Protein AF-A0A3P7ISV0-F1 (afdb_monomer_lite)

Organism: Strongylus vulgaris (NCBI:txid40348)

Foldseek 3Di:
DDDDDDDDDDDDDDDPDPFDADDPVVQVSQCVQQVWDDDPVQQWTKGAPPGDGAWDWDDDPPDIDTHGPVNQWDFDPPVPDPDRIIIRRYHD

Sequence (92 aa):
MGDYKVMDRTRAEQDLYSLMVLPTAVADKMAKIANARPDRSMGIYFVDCNAKFPAIEIEAGLDTYTIRTSDLIIKIFLSMMDQDGLLLAVQL

Radius of gyration: 13.7 Å; chains: 1; bounding box: 28×25×40 Å

pLDDT: mean 72.54, std 16.31, range [35.88, 91.88]

Secondary structure (DSSP, 8-state):
---------------SSSSEE--HHHHHHHHHHTTPEEETTTTEEEE-TT---PPEEEEETTEEEEE-GGGSEEE---TT-S---EEE-EE-

Structure (mmCIF, N/CA/C/O backbone):
data_AF-A0A3P7ISV0-F1
#
_entry.id   AF-A0A3P7ISV0-F1
#
loop_
_atom_site.group_PDB
_atom_site.id
_atom_site.type_symbol
_atom_site.label_atom_id
_atom_site.label_alt_id
_atom_site.label_comp_id
_atom_site.label_asym_id
_atom_site.label_entity_id
_atom_site.label_seq_id
_atom_site.pdbx_PDB_ins_code
_atom_site.Cartn_x
_atom_site.Cartn_y
_atom_site.Cartn_z
_atom_site.occupancy
_atom_site.B_iso_or_equiv
_atom_site.auth_seq_id
_atom_site.auth_comp_id
_atom_site.auth_asym_id
_atom_site.auth_atom_id
_atom_site.pdbx_PDB_model_num
ATOM 1 N N . MET A 1 1 ? 9.253 -12.547 10.579 1.00 40.53 1 MET A N 1
ATOM 2 C CA . MET A 1 1 ? 8.295 -11.659 9.888 1.00 40.53 1 MET A CA 1
ATOM 3 C C . MET A 1 1 ? 7.784 -10.708 10.948 1.00 40.53 1 MET A C 1
ATOM 5 O O . MET A 1 1 ? 7.189 -11.191 11.896 1.00 40.53 1 MET A O 1
ATOM 9 N N . GLY A 1 2 ? 8.202 -9.442 10.906 1.00 48.44 2 GLY A N 1
ATOM 10 C CA . GLY A 1 2 ? 7.888 -8.480 11.966 1.00 48.44 2 GLY A CA 1
ATOM 11 C C . GLY A 1 2 ? 6.468 -7.945 11.827 1.00 48.44 2 GLY A C 1
ATOM 12 O O . GLY A 1 2 ? 5.980 -7.799 10.710 1.00 48.44 2 GLY A O 1
ATOM 13 N N . ASP A 1 3 ? 5.826 -7.649 12.951 1.00 45.94 3 ASP A N 1
ATOM 14 C CA . ASP A 1 3 ? 4.530 -6.979 12.979 1.00 45.94 3 ASP A CA 1
ATOM 15 C C . ASP A 1 3 ? 4.713 -5.521 12.541 1.00 45.94 3 ASP A C 1
ATOM 17 O O . ASP A 1 3 ? 5.180 -4.665 13.296 1.00 45.94 3 ASP A O 1
ATOM 21 N N . TYR A 1 4 ? 4.396 -5.228 11.281 1.00 57.00 4 TYR A N 1
ATOM 22 C CA . TYR A 1 4 ? 4.473 -3.873 10.744 1.00 57.00 4 TYR A CA 1
ATOM 23 C C . TYR A 1 4 ? 3.158 -3.139 11.017 1.00 57.00 4 TYR A C 1
ATOM 25 O O . TYR A 1 4 ? 2.287 -3.086 10.155 1.00 57.00 4 TYR A O 1
ATOM 33 N N . LYS A 1 5 ? 3.006 -2.564 12.217 1.00 58.59 5 LYS A N 1
ATOM 34 C CA . LYS A 1 5 ? 1.878 -1.669 12.515 1.00 58.59 5 LYS A CA 1
ATOM 35 C C . LYS A 1 5 ? 2.312 -0.212 12.363 1.00 58.59 5 LYS A C 1
ATOM 37 O O . LYS A 1 5 ? 3.106 0.298 13.151 1.00 58.59 5 LYS A O 1
ATOM 42 N N . VAL A 1 6 ? 1.797 0.460 11.336 1.00 63.53 6 VAL A N 1
ATOM 43 C CA . VAL A 1 6 ? 1.948 1.907 11.139 1.00 63.53 6 VAL A CA 1
ATOM 44 C C . VAL A 1 6 ? 0.570 2.521 11.306 1.00 63.53 6 VAL A C 1
ATOM 46 O O . VAL A 1 6 ? -0.307 2.267 10.493 1.00 63.53 6 VAL A O 1
ATOM 49 N N . MET A 1 7 ? 0.377 3.291 12.374 1.00 66.50 7 MET A N 1
ATOM 50 C CA . MET A 1 7 ? -0.861 4.034 12.594 1.00 66.50 7 MET A CA 1
ATOM 51 C C . MET A 1 7 ? -0.588 5.518 12.416 1.00 66.50 7 MET A C 1
ATOM 53 O O . MET A 1 7 ? 0.370 6.037 12.991 1.00 66.50 7 MET A O 1
ATOM 57 N N . ASP A 1 8 ? -1.437 6.178 11.641 1.00 73.88 8 ASP A N 1
ATOM 58 C CA . ASP A 1 8 ? -1.438 7.625 11.488 1.00 73.88 8 ASP A CA 1
ATOM 59 C C . ASP A 1 8 ? -2.883 8.132 11.509 1.00 73.88 8 ASP A C 1
ATOM 61 O O . ASP A 1 8 ? -3.791 7.456 11.023 1.00 73.88 8 ASP A O 1
ATOM 65 N N . ARG A 1 9 ? -3.111 9.300 12.116 1.00 76.19 9 ARG A N 1
ATOM 66 C CA . ARG A 1 9 ? -4.432 9.940 12.166 1.00 76.19 9 ARG A CA 1
ATOM 67 C C . ARG A 1 9 ? -4.423 11.111 11.206 1.00 76.19 9 ARG A C 1
ATOM 69 O O . ARG A 1 9 ? -3.893 12.170 11.524 1.00 76.19 9 ARG A O 1
ATOM 76 N N . THR A 1 10 ? -5.045 10.914 10.053 1.00 77.50 10 THR A N 1
ATOM 77 C CA . THR A 1 10 ? -5.107 11.923 8.999 1.00 77.50 10 THR A CA 1
ATOM 78 C C . THR A 1 10 ? -6.530 12.098 8.477 1.00 77.50 10 THR A C 1
ATOM 80 O O . THR A 1 10 ? -7.420 11.295 8.764 1.00 77.50 10 THR A O 1
ATOM 83 N N . ARG A 1 11 ? -6.749 13.169 7.713 1.00 80.75 11 ARG A N 1
ATOM 84 C CA . ARG A 1 11 ? -7.978 13.353 6.945 1.00 80.75 11 ARG A CA 1
ATOM 85 C C . ARG A 1 11 ? -7.931 12.417 5.738 1.00 80.75 11 ARG A C 1
ATOM 87 O O . ARG A 1 11 ? -6.966 12.445 4.984 1.00 80.75 11 ARG A O 1
ATOM 94 N N . ALA A 1 12 ? -8.976 11.617 5.563 1.00 79.88 12 ALA A N 1
ATOM 95 C CA . ALA A 1 12 ? -9.195 10.838 4.352 1.00 79.88 12 ALA A CA 1
ATOM 96 C C . ALA A 1 12 ? -10.277 11.515 3.504 1.00 79.88 12 ALA A C 1
ATOM 98 O O . ALA A 1 12 ? -11.298 11.960 4.034 1.00 79.88 12 ALA A O 1
ATOM 99 N N . GLU A 1 13 ? -10.055 11.582 2.196 1.00 82.56 13 GLU A N 1
ATOM 100 C CA . GLU A 1 13 ? -11.017 12.077 1.213 1.00 82.56 13 GLU A CA 1
ATOM 101 C C . GLU A 1 13 ? -11.214 10.996 0.153 1.00 82.56 13 GLU A C 1
ATOM 103 O O . GLU A 1 13 ? -10.252 10.360 -0.277 1.00 82.56 13 GLU A O 1
ATOM 108 N N . GLN A 1 14 ? -12.468 10.752 -0.230 1.00 76.81 14 GLN A N 1
ATOM 109 C CA . GLN A 1 14 ? -12.751 9.923 -1.394 1.00 76.81 14 GLN A CA 1
ATOM 110 C C . GLN A 1 14 ? -12.654 10.791 -2.637 1.00 76.81 14 GLN A C 1
ATOM 112 O O . GLN A 1 14 ? -13.328 11.815 -2.738 1.00 76.81 14 GLN A O 1
ATOM 117 N N . ASP A 1 15 ? -11.846 10.336 -3.580 1.00 75.38 15 ASP A N 1
ATOM 118 C CA . ASP A 1 15 ? -11.700 10.945 -4.890 1.00 75.38 15 ASP A CA 1
ATOM 119 C C . ASP A 1 15 ? -11.906 9.873 -5.967 1.00 75.38 15 ASP A C 1
ATOM 121 O O . ASP A 1 15 ? -11.744 8.679 -5.713 1.00 75.38 15 ASP A O 1
ATOM 125 N N . LEU A 1 16 ? -12.285 10.293 -7.171 1.00 73.31 16 LEU A N 1
ATOM 126 C CA . LEU A 1 16 ? -12.525 9.414 -8.318 1.00 73.31 16 LEU A CA 1
ATOM 127 C C . LEU A 1 16 ? -11.237 9.111 -9.105 1.00 73.31 16 LEU A C 1
ATOM 129 O O . LEU A 1 16 ? -11.304 8.556 -10.203 1.00 73.31 16 LEU A O 1
ATOM 133 N N . TYR A 1 17 ? -10.068 9.477 -8.572 1.00 66.88 17 TYR A N 1
ATOM 134 C CA . TYR A 1 17 ? -8.777 9.141 -9.168 1.00 66.88 17 TYR A CA 1
ATOM 135 C C . TYR A 1 17 ? -8.446 7.651 -9.053 1.00 66.88 17 TYR A C 1
ATOM 137 O O . TYR A 1 17 ? -8.876 6.940 -8.148 1.00 66.88 17 TYR A O 1
ATOM 145 N N . SER A 1 18 ? -7.604 7.188 -9.975 1.00 72.38 18 SER A N 1
ATOM 146 C CA . SER A 1 18 ? -7.182 5.788 -10.077 1.00 72.38 18 SER A CA 1
ATOM 147 C C . SER A 1 18 ? -6.127 5.367 -9.045 1.00 72.38 1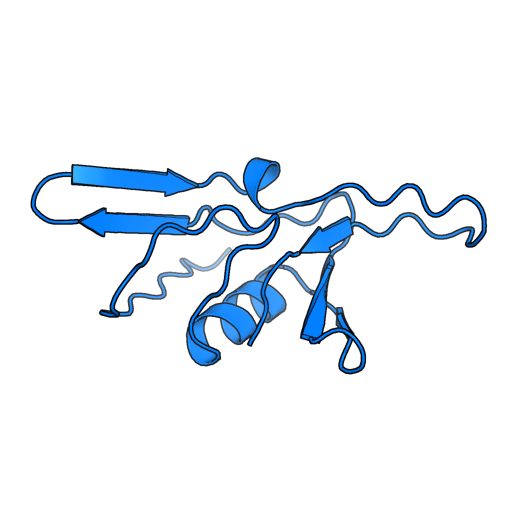8 SER A C 1
ATOM 149 O O . SER A 1 18 ? -5.705 4.212 -9.065 1.00 72.38 18 SER A O 1
ATOM 151 N N . LEU A 1 19 ? -5.647 6.287 -8.198 1.00 77.06 19 LEU A N 1
ATOM 152 C CA . LEU A 1 19 ? -4.529 6.066 -7.276 1.00 77.06 19 LEU A CA 1
ATOM 153 C C . LEU A 1 19 ? -4.910 6.461 -5.848 1.00 77.06 19 LEU A C 1
ATOM 155 O O . LEU A 1 19 ? -5.616 7.444 -5.630 1.00 77.06 19 LEU A O 1
ATOM 159 N N . MET A 1 20 ? -4.381 5.717 -4.878 1.00 79.62 20 MET A N 1
ATOM 160 C CA . MET A 1 20 ? -4.466 6.075 -3.468 1.00 79.62 20 MET A CA 1
ATOM 161 C C . MET A 1 20 ? -3.312 7.007 -3.105 1.00 79.62 20 MET A C 1
ATOM 163 O O . MET A 1 20 ? -2.167 6.774 -3.482 1.00 79.62 20 MET A O 1
ATOM 167 N N . VAL A 1 21 ? -3.604 8.051 -2.340 1.00 80.50 21 VAL A N 1
ATOM 168 C CA . VAL A 1 21 ? -2.591 8.964 -1.804 1.00 80.50 21 VAL A CA 1
ATOM 169 C C . VAL A 1 21 ? -2.476 8.686 -0.314 1.00 80.50 21 VAL A C 1
ATOM 171 O O . VAL A 1 21 ? -3.474 8.709 0.406 1.00 80.50 21 VAL A O 1
ATOM 174 N N . LEU A 1 22 ? -1.267 8.374 0.145 1.00 79.75 22 LEU A N 1
ATOM 175 C CA . LEU A 1 22 ? -0.984 8.130 1.559 1.00 79.75 22 LEU A CA 1
ATOM 176 C C . LEU A 1 22 ? -0.049 9.223 2.079 1.00 79.75 22 LEU A C 1
ATOM 178 O O . LEU A 1 22 ? 0.780 9.720 1.316 1.00 79.75 22 LEU A O 1
ATOM 182 N N . PRO A 1 23 ? -0.092 9.551 3.383 1.00 81.06 23 PRO A N 1
ATOM 183 C CA . PRO A 1 23 ? 0.931 10.395 3.985 1.00 81.06 23 PRO A CA 1
ATOM 184 C C . PRO A 1 23 ? 2.330 9.846 3.680 1.00 81.06 23 PRO A C 1
ATOM 186 O O . PRO A 1 23 ? 2.558 8.641 3.813 1.00 81.06 23 PRO A O 1
ATOM 189 N N . THR A 1 24 ? 3.279 10.719 3.331 1.00 79.69 24 THR A N 1
ATOM 190 C CA . THR A 1 24 ? 4.645 10.343 2.911 1.00 79.69 24 THR A CA 1
ATOM 191 C C . THR A 1 24 ? 5.299 9.330 3.854 1.00 79.69 24 THR A C 1
ATOM 193 O O . THR A 1 24 ? 5.861 8.332 3.420 1.00 79.69 24 THR A O 1
ATOM 196 N N . ALA A 1 25 ? 5.152 9.516 5.169 1.00 81.00 25 ALA A N 1
ATOM 197 C CA . ALA A 1 25 ? 5.724 8.611 6.165 1.00 81.00 25 ALA A CA 1
ATOM 198 C C . ALA A 1 25 ? 5.116 7.193 6.140 1.00 81.00 25 ALA A C 1
ATOM 200 O O . ALA A 1 25 ? 5.801 6.222 6.474 1.00 81.00 25 ALA A O 1
ATOM 201 N N . VAL A 1 26 ? 3.836 7.061 5.779 1.00 82.19 26 VAL A N 1
ATOM 202 C CA . VAL A 1 26 ? 3.146 5.771 5.625 1.00 82.19 26 VAL A CA 1
ATOM 203 C C . VAL A 1 26 ? 3.520 5.148 4.282 1.00 82.19 26 VAL A C 1
ATOM 205 O O . VAL A 1 26 ? 3.899 3.976 4.248 1.00 82.19 26 VAL A O 1
ATOM 208 N N . ALA A 1 27 ? 3.499 5.948 3.212 1.00 81.75 27 ALA A N 1
ATOM 209 C CA . ALA A 1 27 ? 3.923 5.564 1.869 1.00 81.75 27 ALA A CA 1
ATOM 210 C C . ALA A 1 27 ? 5.333 4.957 1.865 1.00 81.75 27 ALA A C 1
ATOM 212 O O . ALA A 1 27 ? 5.524 3.832 1.411 1.00 81.75 27 ALA A O 1
ATOM 213 N N . ASP A 1 28 ? 6.304 5.650 2.462 1.00 82.75 28 ASP A N 1
ATOM 214 C CA . ASP A 1 28 ? 7.707 5.230 2.499 1.00 82.75 28 ASP A CA 1
ATOM 215 C C . ASP A 1 28 ? 7.905 3.934 3.295 1.00 82.75 28 ASP A C 1
ATOM 217 O O . ASP A 1 28 ? 8.714 3.075 2.933 1.00 82.75 28 ASP A O 1
ATOM 221 N N . LYS A 1 29 ? 7.152 3.755 4.389 1.00 84.44 29 LYS A N 1
ATOM 222 C CA . LYS A 1 29 ? 7.191 2.513 5.173 1.00 84.44 29 LYS A CA 1
ATOM 223 C C . LYS A 1 29 ? 6.593 1.349 4.394 1.00 84.44 29 LYS A C 1
ATOM 225 O O . LYS A 1 29 ? 7.202 0.282 4.368 1.00 84.44 29 LYS A O 1
ATOM 230 N N . MET A 1 30 ? 5.449 1.554 3.746 1.00 82.62 30 MET A N 1
ATOM 231 C CA . MET A 1 30 ? 4.813 0.546 2.895 1.00 82.62 30 MET A CA 1
ATOM 232 C C . MET A 1 30 ? 5.719 0.163 1.727 1.00 82.62 30 MET A C 1
ATOM 234 O O . MET A 1 30 ? 5.961 -1.023 1.508 1.00 82.62 30 MET A O 1
ATOM 238 N N . ALA A 1 31 ? 6.312 1.153 1.059 1.00 84.50 31 ALA A N 1
ATOM 239 C CA . ALA A 1 31 ? 7.300 0.953 0.010 1.00 84.50 31 ALA A CA 1
ATOM 240 C C . ALA A 1 31 ? 8.489 0.122 0.509 1.00 84.50 31 ALA A C 1
ATOM 242 O O . ALA A 1 31 ? 8.871 -0.858 -0.126 1.00 84.50 31 ALA A O 1
ATOM 243 N N . LYS A 1 32 ? 9.035 0.437 1.689 1.00 86.94 32 LYS A N 1
ATOM 244 C CA . LYS A 1 32 ? 10.139 -0.329 2.281 1.00 86.94 32 LYS A CA 1
ATOM 245 C C . LYS A 1 32 ? 9.752 -1.777 2.599 1.00 86.94 32 LYS A C 1
ATOM 247 O O . LYS A 1 32 ? 10.551 -2.675 2.351 1.00 86.94 32 LYS A O 1
ATOM 252 N N . ILE A 1 33 ? 8.552 -2.014 3.135 1.00 86.81 33 ILE A N 1
ATOM 253 C CA . ILE A 1 33 ? 8.049 -3.369 3.429 1.00 86.81 33 ILE A CA 1
ATOM 254 C C . ILE A 1 33 ? 7.862 -4.166 2.136 1.00 86.81 33 ILE A C 1
ATOM 256 O O . ILE A 1 33 ? 8.246 -5.330 2.068 1.00 86.81 33 ILE A O 1
ATOM 260 N N . ALA A 1 34 ? 7.317 -3.526 1.103 1.00 85.19 34 ALA A N 1
ATOM 261 C CA . ALA A 1 34 ? 7.080 -4.128 -0.202 1.00 85.19 34 ALA A CA 1
ATOM 262 C C . ALA A 1 34 ? 8.351 -4.276 -1.060 1.00 85.19 34 ALA A C 1
ATOM 264 O O . ALA A 1 34 ? 8.269 -4.797 -2.170 1.00 85.19 34 ALA A O 1
ATOM 265 N N . ASN A 1 35 ? 9.513 -3.819 -0.571 1.00 87.06 35 ASN A N 1
ATOM 266 C CA . ASN A 1 35 ? 10.754 -3.702 -1.342 1.00 87.06 35 ASN A CA 1
ATOM 267 C C . ASN A 1 35 ? 10.559 -2.919 -2.658 1.00 87.06 35 ASN A C 1
ATOM 269 O O . ASN A 1 35 ? 11.080 -3.284 -3.714 1.00 87.06 35 ASN A O 1
ATOM 273 N N . ALA A 1 36 ? 9.762 -1.854 -2.587 1.00 87.06 36 ALA A N 1
ATOM 274 C CA . ALA A 1 36 ? 9.382 -1.045 -3.725 1.00 87.06 36 ALA A CA 1
ATOM 275 C C . ALA A 1 36 ? 10.514 -0.111 -4.173 1.00 87.06 36 ALA A C 1
ATOM 277 O O . ALA A 1 36 ? 11.283 0.412 -3.361 1.00 87.06 36 ALA A O 1
ATOM 278 N N . ARG A 1 37 ? 10.577 0.156 -5.477 1.00 87.00 37 ARG A N 1
ATOM 279 C CA . ARG A 1 37 ? 11.480 1.130 -6.092 1.00 87.00 37 ARG A CA 1
ATOM 280 C C . ARG A 1 37 ? 10.708 2.413 -6.409 1.00 87.00 37 ARG A C 1
ATOM 282 O O . ARG A 1 37 ? 9.733 2.337 -7.151 1.00 87.00 37 ARG A O 1
ATOM 289 N N . PRO A 1 38 ? 11.110 3.578 -5.881 1.00 84.00 38 PRO A N 1
ATOM 290 C CA . PRO A 1 38 ? 10.437 4.831 -6.198 1.00 84.00 38 PRO A CA 1
ATOM 291 C C . PRO A 1 38 ? 10.707 5.257 -7.645 1.00 84.00 38 PRO A C 1
ATOM 293 O O . PRO A 1 38 ? 11.856 5.260 -8.088 1.00 84.00 38 PRO A O 1
ATOM 296 N N . ASP A 1 39 ? 9.665 5.709 -8.334 1.00 83.44 39 ASP A N 1
ATOM 297 C CA . ASP A 1 39 ? 9.760 6.511 -9.548 1.00 83.44 39 ASP A CA 1
ATOM 298 C C . ASP A 1 39 ? 9.477 7.972 -9.206 1.00 83.44 39 ASP A C 1
ATOM 300 O O . ASP A 1 39 ? 8.337 8.399 -9.011 1.00 83.44 39 ASP A O 1
ATOM 304 N N . ARG A 1 40 ? 10.550 8.761 -9.138 1.00 77.38 40 ARG A N 1
ATOM 305 C CA . ARG A 1 40 ? 10.470 10.182 -8.785 1.00 77.38 40 ARG A CA 1
ATOM 306 C C . ARG A 1 40 ? 9.854 11.046 -9.880 1.00 77.38 40 ARG A C 1
ATOM 308 O O . ARG A 1 40 ? 9.450 12.162 -9.580 1.00 77.3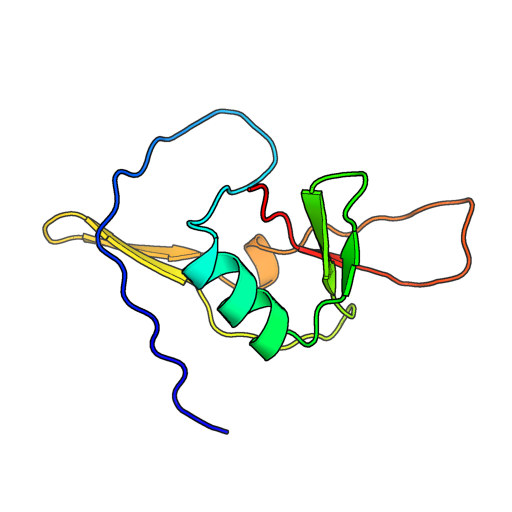8 40 ARG A O 1
ATOM 315 N N . SER A 1 41 ? 9.822 10.573 -11.126 1.00 78.38 41 SER A N 1
ATOM 316 C CA . SER A 1 41 ? 9.258 11.338 -12.239 1.00 78.38 41 SER A CA 1
ATOM 317 C C . SER A 1 41 ? 7.732 11.332 -12.208 1.00 78.38 41 SER A C 1
ATOM 319 O O . SER A 1 41 ? 7.107 12.337 -12.536 1.00 78.38 41 SER A O 1
ATOM 321 N N . MET A 1 42 ? 7.147 10.225 -11.750 1.00 72.31 42 MET A N 1
ATOM 322 C CA . MET A 1 42 ? 5.698 10.049 -11.669 1.00 72.31 42 MET A CA 1
ATOM 323 C C . MET A 1 42 ? 5.155 10.156 -10.238 1.00 72.31 42 MET A C 1
ATOM 325 O O . MET A 1 42 ? 3.949 10.299 -10.056 1.00 72.31 42 MET A O 1
ATOM 329 N N . GLY A 1 43 ? 6.030 10.118 -9.227 1.00 76.62 43 GLY A N 1
ATOM 330 C CA . GLY A 1 43 ? 5.635 10.155 -7.820 1.00 76.62 43 GLY A CA 1
ATOM 331 C C . GLY A 1 43 ? 4.947 8.867 -7.373 1.00 76.62 43 GLY A C 1
ATOM 332 O O . GLY A 1 43 ? 4.039 8.933 -6.562 1.00 76.62 43 GLY A O 1
ATOM 333 N N . ILE A 1 44 ? 5.352 7.719 -7.923 1.00 80.50 44 ILE A N 1
ATOM 334 C CA . ILE A 1 44 ? 4.758 6.396 -7.666 1.00 80.50 44 ILE A CA 1
ATOM 335 C C . ILE A 1 44 ? 5.837 5.386 -7.266 1.00 80.50 44 ILE A C 1
ATOM 337 O O . ILE A 1 44 ? 7.035 5.663 -7.352 1.00 80.50 44 ILE A O 1
ATOM 341 N N . TYR A 1 45 ? 5.423 4.191 -6.852 1.00 84.31 45 TYR A N 1
ATOM 342 C CA . TYR A 1 45 ? 6.324 3.115 -6.450 1.00 84.31 45 TYR A CA 1
ATOM 343 C C . TYR A 1 45 ? 6.140 1.887 -7.345 1.00 84.31 45 TYR A C 1
ATOM 345 O O . TYR A 1 45 ? 5.020 1.480 -7.623 1.00 84.31 45 TYR A O 1
ATOM 353 N N . PHE A 1 46 ? 7.229 1.253 -7.771 1.00 84.94 46 PHE A N 1
ATOM 354 C CA . PHE A 1 46 ? 7.201 -0.045 -8.446 1.00 84.94 46 PHE A CA 1
ATOM 355 C C . PHE A 1 46 ? 7.469 -1.164 -7.447 1.00 84.94 46 PHE A C 1
ATOM 357 O O . PHE A 1 46 ? 8.448 -1.111 -6.708 1.00 84.94 46 PHE A O 1
ATOM 364 N N . VAL A 1 47 ? 6.637 -2.196 -7.441 1.00 84.06 47 VAL A N 1
ATOM 365 C CA . VAL A 1 47 ? 6.790 -3.395 -6.610 1.00 84.06 47 VAL A CA 1
ATOM 366 C C . VAL A 1 47 ? 6.947 -4.632 -7.487 1.00 84.06 47 VAL A C 1
ATOM 368 O O . VAL A 1 47 ? 6.542 -4.646 -8.648 1.00 84.06 47 VAL A O 1
ATOM 371 N N . ASP A 1 48 ? 7.562 -5.678 -6.939 1.00 81.19 48 ASP A N 1
ATOM 372 C CA . ASP A 1 48 ? 7.607 -6.987 -7.598 1.00 81.19 48 ASP A CA 1
ATOM 373 C C . ASP A 1 48 ? 6.192 -7.563 -7.743 1.00 81.19 48 ASP A C 1
ATOM 375 O O . ASP A 1 48 ? 5.341 -7.370 -6.867 1.00 81.19 48 ASP A O 1
ATOM 379 N N . CYS A 1 49 ? 5.956 -8.325 -8.815 1.00 73.06 49 CYS A N 1
ATOM 380 C CA . CYS A 1 49 ? 4.672 -8.967 -9.064 1.00 73.06 49 CYS A CA 1
ATOM 381 C C . CYS A 1 49 ? 4.160 -9.850 -7.911 1.00 73.06 49 CYS A C 1
ATOM 383 O O . CYS A 1 49 ? 2.957 -10.012 -7.708 1.00 73.06 49 CYS A O 1
ATOM 385 N N . ASN A 1 50 ? 5.094 -10.418 -7.156 1.00 77.12 50 ASN A N 1
ATOM 386 C CA . ASN A 1 50 ? 4.868 -11.328 -6.046 1.00 77.12 50 ASN A CA 1
ATOM 387 C C . ASN A 1 50 ? 5.178 -10.679 -4.689 1.00 77.12 50 ASN A C 1
ATOM 389 O O . ASN A 1 50 ? 5.318 -11.391 -3.688 1.00 77.12 50 ASN A O 1
ATOM 393 N N . ALA A 1 51 ? 5.309 -9.347 -4.639 1.00 79.56 51 ALA A N 1
ATOM 394 C CA . ALA A 1 51 ? 5.555 -8.622 -3.401 1.00 79.56 51 ALA A CA 1
ATOM 395 C C . ALA A 1 51 ? 4.452 -8.917 -2.373 1.00 79.56 51 ALA A C 1
ATOM 397 O O . ALA A 1 51 ? 3.257 -8.854 -2.662 1.00 79.56 51 ALA A O 1
ATOM 398 N N . LYS A 1 52 ? 4.867 -9.234 -1.143 1.00 78.25 52 LYS A N 1
ATOM 399 C CA . LYS A 1 52 ? 3.966 -9.475 -0.013 1.00 78.25 52 LYS A CA 1
ATOM 400 C C . LYS A 1 52 ? 4.152 -8.365 1.006 1.00 78.25 52 LYS A C 1
ATOM 402 O O . LYS A 1 52 ? 5.199 -8.275 1.639 1.00 78.25 52 LYS A O 1
ATOM 407 N N . PHE A 1 53 ? 3.125 -7.549 1.175 1.00 80.31 53 PHE A N 1
ATOM 408 C CA . PHE A 1 53 ? 3.078 -6.477 2.163 1.00 80.31 53 PHE A CA 1
ATOM 409 C C . PHE A 1 53 ? 1.688 -6.445 2.812 1.00 80.31 53 PHE A C 1
ATOM 411 O O . PHE A 1 53 ? 0.740 -6.980 2.226 1.00 80.31 53 PHE A O 1
ATOM 418 N N . PRO A 1 54 ? 1.569 -5.917 4.043 1.00 83.12 54 PRO A N 1
ATOM 419 C CA . PRO A 1 54 ? 0.324 -5.966 4.801 1.00 83.12 54 PRO A CA 1
ATOM 420 C C . PRO A 1 54 ? -0.810 -5.212 4.097 1.00 83.12 54 PRO A C 1
ATOM 422 O O . PRO A 1 54 ? -0.573 -4.309 3.295 1.00 83.12 54 PRO A O 1
ATOM 425 N N . ALA A 1 55 ? -2.045 -5.597 4.419 1.00 86.12 55 ALA A N 1
ATOM 426 C CA . ALA A 1 55 ? -3.225 -4.820 4.064 1.00 86.12 55 ALA A CA 1
ATOM 427 C C . ALA A 1 55 ? -3.209 -3.464 4.789 1.00 86.12 55 ALA A C 1
ATOM 429 O O . ALA A 1 55 ? -2.572 -3.317 5.834 1.00 86.12 55 ALA A O 1
ATOM 430 N N . ILE A 1 56 ? -3.935 -2.492 4.241 1.00 84.69 56 ILE A N 1
ATOM 431 C CA . ILE A 1 56 ? -4.175 -1.215 4.914 1.00 84.69 56 ILE A CA 1
ATOM 432 C C . ILE A 1 56 ? -5.519 -1.308 5.628 1.00 84.69 56 ILE A C 1
ATOM 434 O O . ILE A 1 56 ? -6.535 -1.634 5.013 1.00 84.69 56 ILE A O 1
ATOM 438 N N . GLU A 1 57 ? -5.514 -1.007 6.922 1.00 88.44 57 GLU A N 1
ATOM 439 C CA . GLU A 1 57 ? -6.719 -0.867 7.733 1.00 88.44 57 GLU A CA 1
ATOM 440 C C . GLU A 1 57 ? -6.977 0.619 7.985 1.00 88.44 57 GLU A C 1
ATOM 442 O O . GLU A 1 57 ? -6.090 1.348 8.434 1.00 88.44 57 GLU A O 1
ATOM 447 N N . ILE A 1 58 ? -8.190 1.069 7.673 1.00 84.25 58 ILE A N 1
ATOM 448 C CA 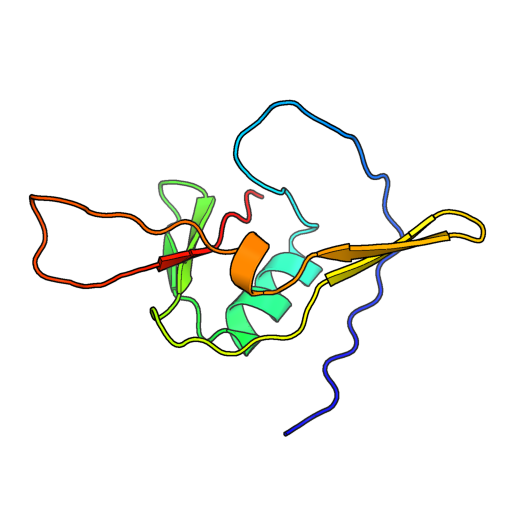. ILE A 1 58 ? -8.659 2.428 7.929 1.00 84.25 58 ILE A CA 1
ATOM 449 C C . ILE A 1 58 ? -9.755 2.332 8.982 1.00 84.25 58 ILE A C 1
ATOM 451 O O . ILE A 1 58 ? -10.828 1.785 8.729 1.00 84.25 58 ILE A O 1
ATOM 455 N N . GLU A 1 59 ? -9.487 2.872 10.163 1.00 87.81 59 GLU A N 1
ATOM 456 C CA . GLU A 1 59 ? -10.481 3.009 11.225 1.00 87.81 59 GLU A CA 1
ATOM 457 C C . GLU A 1 59 ? -11.184 4.366 11.082 1.00 87.81 59 GLU A C 1
ATOM 459 O O . GLU A 1 59 ? -10.549 5.419 11.190 1.00 87.81 59 GLU A O 1
ATOM 464 N N . ALA A 1 60 ? -12.496 4.352 10.841 1.00 82.50 60 ALA A N 1
ATOM 465 C CA . ALA A 1 60 ? -13.321 5.554 10.754 1.00 82.50 60 ALA A CA 1
ATOM 466 C C . ALA A 1 60 ? -14.539 5.417 11.678 1.00 82.50 60 ALA A C 1
ATOM 468 O O . ALA A 1 60 ? -15.526 4.756 11.363 1.00 82.50 60 ALA A O 1
ATOM 469 N N . GLY A 1 61 ? -14.466 6.054 12.849 1.00 85.31 61 GLY A N 1
ATOM 470 C CA . GLY A 1 61 ? -15.497 5.915 13.877 1.00 85.31 61 GLY A CA 1
ATOM 471 C C . GLY A 1 61 ? -15.485 4.517 14.498 1.00 85.31 61 GLY A C 1
ATOM 472 O O . GLY A 1 61 ? -14.508 4.150 15.144 1.00 85.31 61 GLY A O 1
ATOM 473 N N . LEU A 1 62 ? -16.581 3.771 14.332 1.00 89.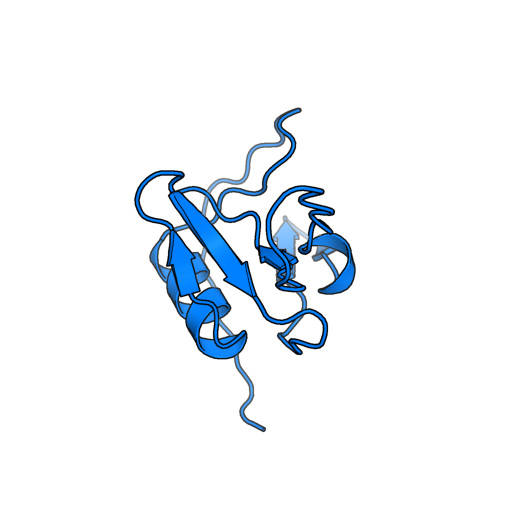56 62 LEU A N 1
ATOM 474 C CA . LEU A 1 62 ? -16.721 2.384 14.806 1.00 89.56 62 LEU A CA 1
ATOM 475 C C . LEU A 1 62 ? -16.453 1.348 13.706 1.00 89.56 62 LEU A C 1
ATOM 477 O O . LEU A 1 62 ? -16.443 0.153 13.992 1.00 89.56 62 LEU A O 1
ATOM 481 N N . ASP A 1 63 ? -16.245 1.806 12.472 1.00 91.88 63 ASP A N 1
ATOM 482 C CA . ASP A 1 63 ? -16.069 0.940 11.318 1.00 91.88 63 ASP A CA 1
ATOM 483 C C . ASP A 1 63 ? -14.585 0.788 10.974 1.00 91.88 63 ASP A C 1
ATOM 485 O O . ASP A 1 63 ? -13.803 1.746 11.019 1.00 91.88 63 ASP A O 1
ATOM 489 N N . THR A 1 64 ? -14.211 -0.426 10.575 1.00 91.50 64 THR A N 1
ATOM 490 C CA . THR A 1 64 ? -12.884 -0.744 10.046 1.00 91.50 64 THR A CA 1
ATOM 491 C C . THR A 1 64 ? -13.015 -1.152 8.587 1.00 91.50 64 THR A C 1
ATOM 493 O O . THR A 1 64 ? -13.705 -2.116 8.255 1.00 91.50 64 THR A O 1
ATOM 496 N N . TYR A 1 65 ? -12.323 -0.428 7.714 1.00 87.94 65 TYR A N 1
ATOM 497 C CA . TYR A 1 65 ? -12.245 -0.712 6.287 1.00 87.94 65 TYR A CA 1
ATOM 498 C C . TYR A 1 65 ? -10.893 -1.345 5.976 1.00 87.94 65 TYR A C 1
ATOM 500 O O . TYR A 1 65 ? -9.857 -0.852 6.417 1.00 87.94 65 TYR A O 1
ATOM 508 N N . THR A 1 66 ? -10.890 -2.418 5.189 1.00 89.75 66 THR A N 1
ATOM 509 C CA . THR A 1 66 ? -9.661 -3.117 4.801 1.00 89.75 66 THR A CA 1
ATOM 510 C C . THR A 1 66 ? -9.439 -2.996 3.305 1.00 89.75 66 THR A C 1
ATOM 512 O O . THR A 1 66 ? -10.277 -3.425 2.511 1.00 89.75 66 THR A O 1
ATOM 515 N N . ILE A 1 67 ? -8.273 -2.485 2.920 1.00 85.38 67 ILE A N 1
ATOM 516 C CA . ILE A 1 67 ? -7.797 -2.513 1.540 1.00 85.38 67 ILE A CA 1
ATOM 517 C C . ILE A 1 67 ? -6.745 -3.611 1.449 1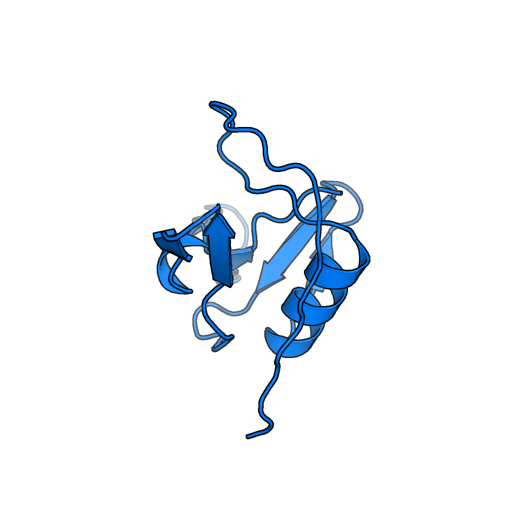.00 85.38 67 ILE A C 1
ATOM 519 O O . ILE A 1 67 ? -5.671 -3.527 2.055 1.00 85.38 67 ILE A O 1
ATOM 523 N N . ARG A 1 68 ? -7.068 -4.681 0.720 1.00 86.38 68 ARG A N 1
ATOM 524 C CA . ARG A 1 68 ? -6.161 -5.822 0.579 1.00 86.38 68 ARG A CA 1
ATOM 525 C C . ARG A 1 68 ? -4.982 -5.441 -0.303 1.00 86.38 68 ARG A C 1
ATOM 527 O O . ARG A 1 68 ? -5.109 -4.646 -1.227 1.00 86.38 68 ARG A O 1
ATOM 534 N N . THR A 1 69 ? -3.858 -6.113 -0.090 1.00 80.25 69 THR A N 1
ATOM 535 C CA . THR A 1 69 ? -2.651 -5.999 -0.919 1.00 80.25 69 THR A CA 1
ATOM 536 C C . THR A 1 69 ? -2.954 -6.145 -2.414 1.00 80.25 69 THR A C 1
ATOM 538 O O . THR A 1 69 ? -2.431 -5.384 -3.215 1.00 80.25 69 THR A O 1
ATOM 541 N N . SER A 1 70 ? -3.841 -7.075 -2.794 1.00 78.69 70 SER A N 1
ATOM 542 C CA . SER A 1 70 ? -4.260 -7.285 -4.190 1.00 78.69 70 SER A CA 1
ATOM 543 C C . SER A 1 70 ? -4.926 -6.068 -4.825 1.00 78.69 70 SER A C 1
ATOM 545 O O . SER A 1 70 ? -4.863 -5.912 -6.038 1.00 78.69 70 SER A O 1
ATOM 547 N N . ASP A 1 71 ? -5.568 -5.237 -4.008 1.00 80.06 71 ASP A N 1
ATOM 548 C CA . ASP A 1 71 ? -6.360 -4.089 -4.445 1.00 80.06 71 ASP A CA 1
ATOM 549 C C . ASP A 1 71 ? -5.503 -2.807 -4.476 1.00 80.06 71 ASP A C 1
ATOM 551 O O . ASP A 1 71 ? -5.903 -1.806 -5.059 1.00 80.06 71 ASP A O 1
ATOM 555 N N . LEU A 1 72 ? -4.303 -2.849 -3.879 1.00 79.12 72 LEU A N 1
ATOM 556 C CA . LEU A 1 72 ? -3.311 -1.762 -3.873 1.00 79.12 72 LEU A CA 1
ATOM 557 C C . LEU A 1 72 ? -2.357 -1.807 -5.067 1.00 79.12 72 LEU A C 1
ATOM 559 O O . LEU A 1 72 ? -1.522 -0.914 -5.224 1.00 79.12 72 LEU A O 1
ATOM 563 N N . ILE A 1 73 ? -2.433 -2.863 -5.875 1.00 78.44 73 ILE A N 1
ATOM 564 C CA . ILE A 1 73 ? -1.473 -3.109 -6.934 1.00 78.44 73 ILE A CA 1
ATOM 565 C C . ILE A 1 73 ? -2.143 -3.044 -8.304 1.00 78.44 73 ILE A C 1
ATOM 567 O O . ILE A 1 73 ? -3.061 -3.805 -8.605 1.00 78.44 73 ILE A O 1
ATOM 571 N N . ILE A 1 74 ? -1.607 -2.190 -9.173 1.00 76.94 74 ILE A N 1
ATOM 572 C CA . ILE A 1 74 ? -2.033 -2.087 -10.567 1.00 76.94 74 ILE A CA 1
ATOM 573 C C . ILE A 1 74 ? -1.035 -2.843 -11.448 1.00 76.94 74 ILE A C 1
ATOM 575 O O . ILE A 1 74 ? 0.156 -2.524 -11.488 1.00 76.94 74 ILE A O 1
ATOM 579 N N . LYS A 1 75 ? -1.532 -3.853 -12.175 1.00 73.44 75 LYS A N 1
ATOM 580 C CA . LYS A 1 75 ? -0.769 -4.579 -13.201 1.00 73.44 75 LYS A CA 1
ATOM 581 C C . LYS A 1 75 ? -0.559 -3.698 -14.420 1.00 73.44 75 LYS A C 1
ATOM 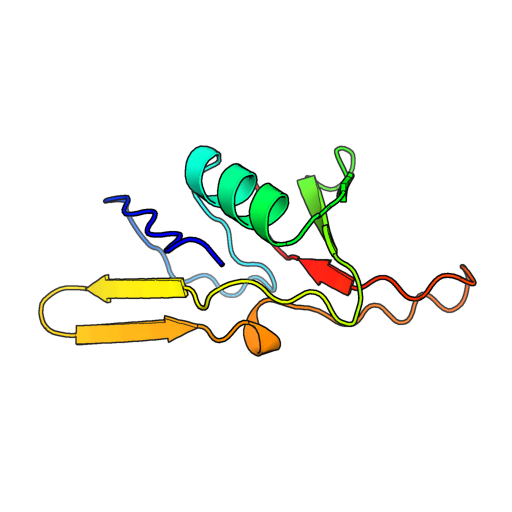583 O O . LYS A 1 75 ? -1.508 -3.409 -15.142 1.00 73.44 75 LYS A O 1
ATOM 588 N N . ILE A 1 76 ? 0.688 -3.314 -14.662 1.00 68.56 76 ILE A N 1
ATOM 589 C CA . ILE A 1 76 ? 1.082 -2.599 -15.871 1.00 68.56 76 ILE A CA 1
ATOM 590 C C . ILE A 1 76 ? 1.623 -3.604 -16.891 1.00 68.56 76 ILE A C 1
ATOM 592 O O . ILE A 1 76 ? 2.713 -4.144 -16.753 1.00 68.56 76 ILE A O 1
ATOM 596 N N . PHE A 1 77 ? 0.852 -3.863 -17.945 1.00 54.91 77 PHE A N 1
ATOM 597 C CA . PHE A 1 77 ? 1.368 -4.532 -19.138 1.00 54.91 77 PHE A CA 1
ATOM 598 C C . PHE A 1 77 ? 1.989 -3.466 -20.040 1.00 54.91 77 PHE A C 1
ATOM 600 O O . PHE A 1 77 ? 1.342 -2.949 -20.949 1.00 54.91 77 PHE A O 1
ATOM 607 N N . LEU A 1 78 ? 3.232 -3.074 -19.761 1.00 49.28 78 LEU A N 1
ATOM 608 C CA . LEU A 1 78 ? 3.980 -2.214 -20.674 1.00 49.28 78 LEU A CA 1
ATOM 609 C C . LEU A 1 78 ? 4.441 -3.064 -21.859 1.00 49.28 78 LEU A C 1
ATOM 611 O O . LEU A 1 78 ? 5.465 -3.733 -21.794 1.00 49.28 78 LEU A O 1
ATOM 615 N N . SER A 1 79 ? 3.714 -3.006 -22.976 1.00 39.44 79 SER A N 1
ATOM 616 C CA . SER A 1 79 ? 4.038 -3.718 -24.225 1.00 39.44 79 SER A CA 1
ATOM 617 C C . SER A 1 79 ? 5.346 -3.266 -24.905 1.00 39.44 79 SER A C 1
ATOM 619 O O . SER A 1 79 ? 5.562 -3.566 -26.075 1.00 39.44 79 SER A O 1
ATOM 621 N N . MET A 1 80 ? 6.208 -2.513 -24.215 1.00 35.88 80 MET A N 1
ATOM 622 C CA . MET A 1 80 ? 7.480 -2.000 -24.731 1.00 35.88 80 MET A CA 1
ATOM 623 C C . MET A 1 80 ? 8.665 -2.141 -23.766 1.00 35.88 80 MET A C 1
ATOM 625 O O . MET A 1 80 ? 9.759 -1.699 -24.108 1.00 35.88 80 MET A O 1
ATOM 629 N N . MET A 1 81 ? 8.510 -2.775 -22.600 1.00 40.81 81 MET A N 1
ATOM 630 C CA . MET A 1 81 ? 9.656 -3.111 -21.751 1.00 40.81 81 MET A CA 1
ATOM 631 C C . MET A 1 81 ? 9.486 -4.516 -21.185 1.00 40.81 81 MET A C 1
ATOM 633 O O . MET A 1 81 ? 8.527 -4.804 -20.482 1.00 40.81 81 MET A O 1
ATOM 637 N N . ASP A 1 82 ? 10.445 -5.373 -21.516 1.00 40.38 82 ASP A N 1
ATOM 638 C CA . ASP A 1 82 ? 10.582 -6.770 -21.105 1.00 40.38 82 ASP A CA 1
ATOM 639 C C . ASP A 1 82 ? 10.945 -6.892 -19.609 1.00 40.38 82 ASP A C 1
ATOM 641 O O . ASP A 1 82 ? 11.976 -7.457 -19.254 1.00 40.38 82 ASP A O 1
ATOM 645 N N . GLN A 1 83 ? 10.156 -6.273 -18.720 1.00 42.59 83 GLN A N 1
ATOM 646 C CA . GLN A 1 83 ? 10.242 -6.461 -17.270 1.00 42.59 83 GLN A CA 1
ATOM 647 C C . GLN A 1 83 ? 8.852 -6.406 -16.629 1.00 42.59 83 GLN A C 1
ATOM 649 O O . GLN A 1 83 ? 8.207 -5.359 -16.590 1.00 42.59 83 GLN A O 1
ATOM 654 N N . ASP A 1 84 ? 8.430 -7.548 -16.086 1.00 39.31 84 ASP A N 1
ATOM 655 C CA . ASP A 1 84 ? 7.265 -7.691 -15.216 1.00 39.31 84 ASP A CA 1
ATOM 656 C C . ASP A 1 84 ? 7.429 -6.807 -13.966 1.00 39.31 84 ASP A C 1
ATOM 658 O O . ASP A 1 84 ? 8.136 -7.158 -13.020 1.00 39.31 84 ASP A O 1
ATOM 662 N N . GLY A 1 85 ? 6.793 -5.638 -13.956 1.00 43.09 85 GLY A N 1
ATOM 663 C CA . GLY A 1 85 ? 6.744 -4.738 -12.803 1.00 43.09 85 GLY A CA 1
ATOM 664 C C . GLY A 1 85 ? 5.302 -4.447 -12.411 1.00 43.09 85 GLY A C 1
ATOM 665 O O . GLY A 1 85 ? 4.441 -4.290 -13.271 1.00 43.09 85 GLY A O 1
ATOM 666 N N . LEU A 1 86 ? 5.014 -4.371 -11.113 1.00 46.41 86 LEU A N 1
ATOM 667 C CA . LEU A 1 86 ? 3.724 -3.923 -10.591 1.00 46.41 86 LEU A CA 1
ATOM 668 C C . LEU A 1 86 ? 3.821 -2.470 -10.126 1.00 46.41 86 LEU A C 1
ATOM 670 O O . LEU A 1 86 ? 4.842 -2.053 -9.583 1.00 46.41 86 LEU A O 1
ATOM 674 N N . LEU A 1 87 ? 2.747 -1.700 -10.303 1.00 45.50 87 LEU A N 1
ATOM 675 C CA . LEU A 1 87 ? 2.648 -0.349 -9.767 1.00 45.50 87 LEU A CA 1
ATOM 676 C C . LEU A 1 87 ? 1.986 -0.387 -8.389 1.00 45.50 87 LEU A C 1
ATOM 678 O O . LEU A 1 87 ? 0.830 -0.792 -8.258 1.00 45.50 87 LEU A O 1
ATOM 682 N N . LEU A 1 88 ? 2.699 0.074 -7.371 1.00 43.88 88 LEU A N 1
ATOM 683 C CA . LEU A 1 88 ? 2.107 0.518 -6.123 1.00 43.88 88 LEU A CA 1
ATOM 684 C C . LEU A 1 88 ? 1.727 1.995 -6.297 1.00 43.88 88 LEU A C 1
ATOM 686 O O . LEU A 1 88 ? 2.570 2.896 -6.338 1.00 43.88 88 LEU A O 1
ATOM 690 N N . ALA A 1 89 ? 0.427 2.213 -6.442 1.00 44.94 89 ALA A N 1
ATOM 691 C CA . ALA A 1 89 ? -0.193 3.519 -6.554 1.00 44.94 89 ALA A CA 1
ATOM 692 C C . ALA A 1 89 ? -0.148 4.239 -5.200 1.00 44.94 89 ALA A C 1
ATOM 694 O O . ALA A 1 89 ? -1.101 4.158 -4.430 1.00 44.94 89 ALA A O 1
ATOM 695 N N . VAL A 1 90 ? 0.970 4.897 -4.893 1.00 44.06 90 VAL A N 1
ATOM 696 C CA . VAL A 1 90 ? 1.060 5.822 -3.759 1.00 44.06 90 VAL A CA 1
ATOM 697 C C . VAL A 1 90 ? 1.651 7.129 -4.257 1.00 44.06 90 VAL A C 1
ATOM 699 O O . VAL A 1 90 ? 2.864 7.217 -4.427 1.00 44.06 90 VAL A O 1
ATOM 702 N N . GLN A 1 91 ? 0.781 8.103 -4.531 1.00 36.78 91 GLN A N 1
ATOM 703 C CA . GLN A 1 91 ? 1.181 9.479 -4.847 1.00 36.78 91 GLN A CA 1
ATOM 704 C C . GLN A 1 91 ? 1.540 10.217 -3.543 1.00 36.78 91 GLN A C 1
ATOM 706 O O . GLN A 1 91 ? 0.958 9.918 -2.496 1.00 36.78 91 GLN A O 1
ATOM 711 N N . LEU A 1 92 ? 2.495 11.152 -3.616 1.00 37.91 92 LEU A N 1
ATOM 712 C CA . LEU A 1 92 ? 2.823 12.129 -2.564 1.00 37.91 92 LEU A CA 1
ATOM 713 C C . LEU A 1 92 ? 1.951 13.382 -2.667 1.00 37.91 92 LEU A C 1
ATOM 715 O O . LEU A 1 92 ? 1.682 13.802 -3.816 1.00 37.91 92 LEU A O 1
#

InterPro domains:
  IPR021109 Aspartic peptidase domain superfamily [G3DSA:2.40.70.10] (16-91)
  IPR021109 Aspartic peptidase domain superfamily [SSF50630] (18-77)
  IPR033121 Peptidase family A1 domain [PF00026] (18-75)